Protein AF-A0A956J1T6-F1 (afdb_monomer_lite)

Radius of gyration: 15.32 Å; chains: 1; bounding box: 33×24×40 Å

Sequence (86 aa):
FATAKSGQRAMAESLARELWPAGIHVAYVVLDAVVDALLMRALFACRPAAAFARPDDIAITVAHLASQPRTAWTFEVDLRPHVEKW

Structure (mmCIF, N/CA/C/O backbone):
data_AF-A0A956J1T6-F1
#
_entry.id   AF-A0A956J1T6-F1
#
loop_
_atom_site.group_PDB
_atom_site.id
_atom_site.type_symbol
_atom_site.label_atom_id
_atom_site.label_alt_id
_atom_site.label_comp_id
_atom_site.label_asym_id
_atom_site.label_entity_id
_atom_site.label_seq_id
_atom_site.pdbx_PDB_ins_code
_atom_site.Cartn_x
_atom_site.Cartn_y
_atom_site.Cartn_z
_atom_site.occupancy
_atom_site.B_iso_or_equiv
_atom_site.auth_seq_id
_atom_site.auth_comp_id
_atom_site.auth_asym_id
_atom_site.auth_atom_id
_atom_site.pdbx_PDB_model_num
ATOM 1 N N . PHE A 1 1 ? 10.507 14.264 -2.792 1.00 77.81 1 PHE A N 1
ATOM 2 C CA . PHE A 1 1 ? 9.757 12.990 -2.836 1.00 77.81 1 PHE A CA 1
ATOM 3 C C . PHE A 1 1 ? 9.601 12.385 -1.441 1.00 77.81 1 PHE A C 1
ATOM 5 O O . PHE A 1 1 ? 8.472 12.292 -0.979 1.00 77.81 1 PHE A O 1
ATOM 12 N N . ALA A 1 2 ? 10.701 12.080 -0.738 1.00 86.56 2 ALA A N 1
ATOM 13 C CA . ALA A 1 2 ? 10.676 11.449 0.588 1.00 86.56 2 ALA A CA 1
ATOM 14 C C . ALA A 1 2 ? 9.790 12.169 1.625 1.00 86.56 2 ALA A C 1
ATOM 16 O O . ALA A 1 2 ? 8.866 11.558 2.142 1.00 86.56 2 ALA A O 1
ATOM 17 N N . THR A 1 3 ? 9.968 13.478 1.854 1.00 91.50 3 THR A N 1
ATOM 18 C CA . THR A 1 3 ? 9.175 14.236 2.848 1.00 91.50 3 THR A CA 1
ATOM 19 C C . THR A 1 3 ? 7.667 14.171 2.598 1.00 91.50 3 THR A C 1
ATOM 21 O O . THR A 1 3 ? 6.891 13.999 3.533 1.00 91.50 3 THR A O 1
ATOM 24 N N . ALA A 1 4 ? 7.242 14.261 1.334 1.00 91.62 4 ALA A N 1
ATOM 25 C CA . ALA A 1 4 ? 5.829 14.159 0.977 1.00 91.62 4 ALA A CA 1
ATOM 26 C C . ALA A 1 4 ? 5.274 12.753 1.269 1.00 91.62 4 ALA A C 1
ATOM 28 O O . ALA A 1 4 ? 4.176 12.627 1.804 1.00 91.62 4 ALA A O 1
ATOM 29 N N . LYS A 1 5 ? 6.050 11.699 0.980 1.00 91.44 5 LYS A N 1
ATOM 30 C CA . LYS A 1 5 ? 5.689 10.308 1.297 1.00 91.44 5 LYS A CA 1
ATOM 31 C C . LYS A 1 5 ? 5.651 10.041 2.802 1.00 91.44 5 LYS A C 1
ATOM 33 O O . LYS A 1 5 ? 4.710 9.414 3.279 1.00 91.44 5 LYS A O 1
ATOM 38 N N . SER A 1 6 ? 6.597 10.587 3.563 1.00 92.56 6 SER A N 1
ATOM 39 C CA . SER A 1 6 ? 6.567 10.544 5.029 1.00 92.56 6 SER A CA 1
ATOM 40 C C . SER A 1 6 ? 5.323 11.240 5.591 1.00 92.56 6 SER A C 1
ATOM 42 O O . SER A 1 6 ? 4.695 10.715 6.505 1.00 92.56 6 SER A O 1
ATOM 44 N N . GLY A 1 7 ? 4.923 12.378 5.014 1.00 96.25 7 GLY A N 1
ATOM 45 C CA . GLY A 1 7 ? 3.695 13.083 5.391 1.00 96.25 7 GLY A CA 1
ATOM 46 C C . GLY A 1 7 ? 2.424 12.275 5.110 1.00 96.25 7 GLY A C 1
ATOM 47 O O . GLY A 1 7 ? 1.551 12.199 5.970 1.00 96.25 7 GLY A O 1
ATOM 48 N N . GLN A 1 8 ? 2.340 11.610 3.950 1.00 96.19 8 GLN A N 1
ATOM 49 C CA . GLN A 1 8 ? 1.228 10.706 3.618 1.00 96.19 8 GLN A CA 1
ATOM 50 C C . GLN A 1 8 ? 1.107 9.563 4.630 1.00 96.19 8 GLN A C 1
ATOM 52 O O . GLN A 1 8 ? 0.012 9.293 5.122 1.00 96.19 8 GLN A O 1
ATOM 57 N N . ARG A 1 9 ? 2.235 8.938 4.986 1.00 96.56 9 ARG A N 1
ATOM 58 C CA . ARG A 1 9 ? 2.273 7.884 6.004 1.00 96.56 9 ARG A CA 1
ATOM 59 C C . ARG A 1 9 ? 1.808 8.396 7.369 1.00 96.56 9 ARG A C 1
ATOM 61 O O . ARG A 1 9 ? 0.979 7.756 8.004 1.00 96.56 9 ARG A O 1
ATOM 68 N N . ALA A 1 10 ? 2.307 9.554 7.806 1.00 97.50 10 ALA A N 1
ATOM 69 C CA . ALA A 1 10 ? 1.920 10.154 9.084 1.00 97.50 10 ALA A CA 1
ATOM 70 C C . ALA A 1 10 ? 0.418 10.490 9.136 1.00 97.50 10 ALA A C 1
ATOM 72 O O . ALA A 1 10 ? -0.243 10.223 10.138 1.00 97.50 10 ALA A O 1
ATOM 73 N N . MET A 1 11 ? -0.141 11.016 8.041 1.00 97.44 11 MET A N 1
ATOM 74 C CA . MET A 1 11 ? -1.580 11.257 7.914 1.00 97.44 11 MET A CA 1
ATOM 75 C C . MET A 1 11 ? -2.380 9.950 7.990 1.00 97.44 11 MET A C 1
ATOM 77 O O . MET A 1 11 ? -3.356 9.880 8.734 1.00 97.44 11 MET A O 1
ATOM 81 N N . ALA A 1 12 ? -1.960 8.907 7.267 1.00 97.94 12 ALA A N 1
ATOM 82 C CA . ALA A 1 12 ? -2.612 7.598 7.312 1.00 97.94 12 ALA A CA 1
ATOM 83 C C . ALA A 1 12 ? -2.571 6.985 8.722 1.00 97.94 12 ALA A C 1
ATOM 85 O O . ALA A 1 12 ? -3.562 6.416 9.171 1.00 97.94 12 ALA A O 1
ATOM 86 N N . GLU A 1 13 ? -1.461 7.150 9.446 1.00 97.88 13 GLU A N 1
ATOM 87 C CA . GLU A 1 13 ? -1.324 6.687 10.831 1.00 97.88 13 GLU A CA 1
ATOM 88 C C . GLU A 1 13 ? -2.269 7.434 11.784 1.00 97.88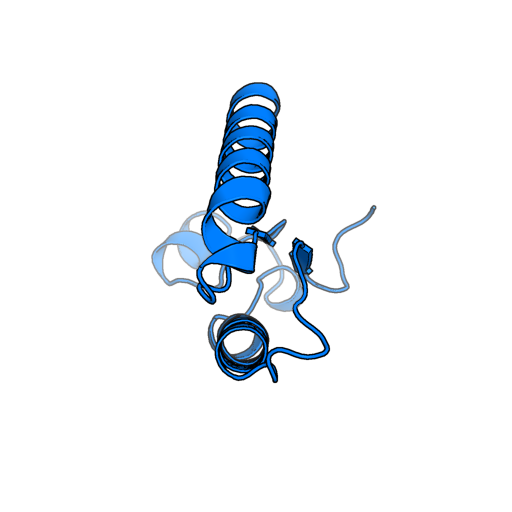 13 GLU A C 1
ATOM 90 O O . GLU A 1 13 ? -2.913 6.810 12.629 1.00 97.88 13 GLU A O 1
ATOM 95 N N . SER A 1 14 ? -2.408 8.755 11.624 1.00 98.25 14 SER A N 1
ATOM 96 C CA . SER A 1 14 ? -3.381 9.547 12.386 1.00 98.25 14 SER A CA 1
ATOM 97 C C . SER A 1 14 ? -4.811 9.064 12.135 1.00 98.25 14 SER A C 1
ATOM 99 O O . SER A 1 14 ? -5.558 8.842 13.085 1.00 98.25 14 SER A O 1
ATOM 101 N N . LEU A 1 15 ? -5.173 8.837 10.868 1.00 98.25 15 LEU A N 1
ATOM 102 C CA . LEU A 1 15 ? -6.490 8.319 10.493 1.00 98.25 15 LEU A CA 1
ATOM 103 C C . LEU A 1 15 ? -6.733 6.918 11.060 1.00 98.25 15 LEU A C 1
ATOM 105 O O . LEU A 1 15 ? -7.816 6.649 11.563 1.00 98.25 15 LEU A O 1
ATOM 109 N N . ALA A 1 16 ? -5.738 6.030 11.025 1.00 97.88 16 ALA A N 1
ATOM 110 C CA . ALA A 1 16 ? -5.855 4.692 11.597 1.00 97.88 16 ALA A CA 1
ATOM 111 C C . ALA A 1 16 ? -6.162 4.741 13.102 1.00 97.88 16 ALA A C 1
ATOM 113 O O . ALA A 1 16 ? -7.075 4.062 13.566 1.00 97.88 16 ALA A O 1
ATOM 114 N N . ARG A 1 17 ? -5.459 5.591 13.861 1.00 97.38 17 ARG A N 1
ATOM 115 C CA . ARG A 1 17 ? -5.673 5.744 15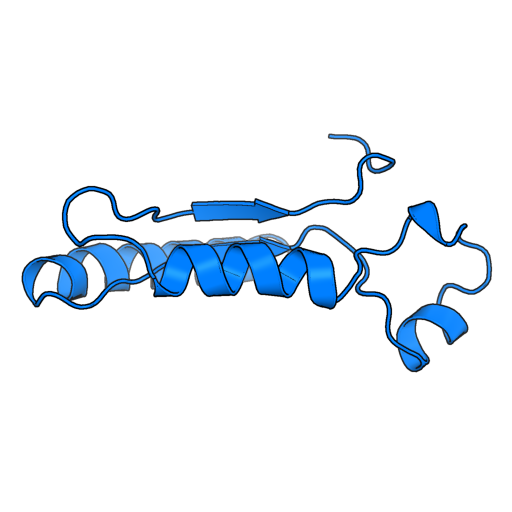.312 1.00 97.38 17 ARG A CA 1
ATOM 116 C C . ARG A 1 17 ? -7.085 6.219 15.659 1.00 97.38 17 ARG A C 1
ATOM 118 O O . ARG A 1 17 ? -7.620 5.803 16.682 1.00 97.38 17 ARG A O 1
ATOM 125 N N . GLU A 1 18 ? -7.677 7.065 14.822 1.00 98.25 18 GLU A N 1
ATOM 126 C CA . GLU A 1 18 ? -9.026 7.602 15.029 1.00 98.25 18 GLU A CA 1
ATOM 127 C C . GLU A 1 18 ? -10.129 6.658 14.521 1.00 98.25 18 GLU A C 1
ATOM 129 O O . GLU A 1 18 ? -11.143 6.456 15.187 1.00 98.25 18 GLU A O 1
ATOM 134 N N . LEU A 1 19 ? -9.927 6.045 13.354 1.00 97.94 19 LEU A N 1
ATOM 135 C CA . LEU A 1 19 ? -10.967 5.315 12.625 1.00 97.94 19 LEU A CA 1
ATOM 136 C C . LEU A 1 19 ? -11.005 3.816 12.939 1.00 97.94 19 LEU A C 1
ATOM 138 O O . LEU A 1 19 ? -12.069 3.199 12.828 1.00 97.94 19 LEU A O 1
ATOM 142 N N . TRP A 1 20 ? -9.894 3.213 13.373 1.00 97.00 20 TRP A N 1
ATOM 143 C CA . TRP A 1 20 ? -9.887 1.795 13.741 1.00 97.00 20 TRP A CA 1
ATOM 144 C C . TRP A 1 20 ? -10.838 1.481 14.912 1.00 97.00 20 TRP A C 1
ATOM 146 O O . TRP A 1 20 ? -11.593 0.514 14.787 1.00 97.00 20 TRP A O 1
ATOM 156 N N . PRO A 1 21 ? -10.907 2.286 16.000 1.00 96.69 21 PRO A N 1
ATOM 157 C CA . PRO A 1 21 ? -11.907 2.100 17.059 1.00 96.69 21 PRO A CA 1
ATOM 158 C C . PRO A 1 21 ? -13.357 2.245 16.575 1.00 96.69 21 PRO A C 1
ATOM 160 O O . PRO A 1 21 ? -14.244 1.572 17.093 1.00 96.69 21 PRO A O 1
ATOM 163 N N . ALA A 1 22 ? -13.596 3.071 15.550 1.00 97.25 22 ALA A N 1
ATOM 164 C CA . ALA A 1 22 ? -14.896 3.200 14.882 1.00 97.25 22 ALA A CA 1
ATOM 165 C C . ALA A 1 22 ? -15.196 2.031 13.924 1.00 97.25 22 ALA A C 1
ATOM 167 O O . ALA A 1 22 ? -16.245 1.982 13.281 1.00 97.25 22 ALA A O 1
ATOM 168 N N . GLY A 1 23 ? -14.279 1.071 13.817 1.00 96.50 23 GLY A N 1
ATOM 169 C CA . GLY A 1 23 ? -14.457 -0.106 12.999 1.00 96.50 23 GLY A CA 1
ATOM 170 C C . GLY A 1 23 ? -14.237 0.134 11.506 1.00 96.50 23 GLY A C 1
ATOM 171 O O . GLY A 1 23 ? -14.774 -0.640 10.709 1.00 96.50 23 GLY A O 1
ATOM 172 N N . ILE A 1 24 ? -13.429 1.127 11.136 1.00 97.44 24 ILE A N 1
ATOM 173 C CA . ILE A 1 24 ? -13.017 1.404 9.759 1.00 97.44 24 ILE A CA 1
ATOM 174 C C . ILE A 1 24 ? -11.533 1.046 9.611 1.00 97.44 24 ILE A C 1
ATOM 176 O O . ILE A 1 24 ? -10.681 1.585 10.316 1.00 97.44 24 ILE A O 1
ATOM 180 N N . HIS A 1 25 ? -11.221 0.139 8.683 1.00 97.94 25 HIS A N 1
ATOM 181 C CA . HIS A 1 25 ? -9.843 -0.264 8.404 1.00 97.94 25 HIS A CA 1
ATOM 182 C C . HIS A 1 25 ? -9.140 0.797 7.557 1.00 97.94 25 HIS A C 1
ATOM 184 O O . HIS A 1 25 ? -9.623 1.187 6.496 1.00 97.94 25 HIS A O 1
ATOM 190 N N . VAL A 1 26 ? -7.979 1.241 8.028 1.00 98.00 26 VAL A N 1
ATOM 191 C CA . VAL A 1 26 ? -7.062 2.117 7.289 1.00 98.00 26 VAL A CA 1
ATOM 192 C C . VAL A 1 26 ? -5.746 1.373 7.104 1.00 98.00 26 VAL A C 1
ATOM 194 O O . VAL A 1 26 ? -5.143 0.966 8.097 1.00 98.00 26 VAL A O 1
ATOM 197 N N . ALA A 1 27 ? -5.309 1.227 5.854 1.00 97.81 27 ALA A N 1
ATOM 198 C CA . ALA A 1 27 ? -4.041 0.611 5.481 1.00 97.81 27 ALA A CA 1
ATOM 199 C C . ALA A 1 27 ? -3.244 1.533 4.544 1.00 97.81 27 ALA A C 1
ATOM 201 O O . ALA A 1 27 ? -3.813 2.269 3.736 1.00 97.81 27 ALA A O 1
ATOM 202 N N . TYR A 1 28 ? -1.922 1.473 4.644 1.00 97.56 28 TYR A N 1
ATOM 203 C CA . TYR A 1 28 ? -0.962 2.234 3.862 1.00 97.56 28 TYR A CA 1
ATOM 204 C C . TYR A 1 28 ? -0.127 1.276 3.008 1.00 97.56 28 TYR A C 1
ATOM 206 O O . TYR A 1 28 ? 0.613 0.438 3.519 1.00 97.56 28 TYR A O 1
ATOM 214 N N . VAL A 1 29 ? -0.267 1.387 1.688 1.00 96.94 29 VAL A N 1
ATOM 215 C CA . VAL A 1 29 ? 0.452 0.544 0.725 1.00 96.94 29 VAL A CA 1
ATOM 216 C C . VAL A 1 29 ? 1.637 1.331 0.181 1.00 96.94 29 VAL A C 1
ATOM 218 O O . VAL A 1 29 ? 1.467 2.294 -0.572 1.00 96.94 29 VAL A O 1
ATOM 221 N N . VAL A 1 30 ? 2.843 0.920 0.559 1.00 95.06 30 VAL A N 1
ATOM 222 C CA . VAL A 1 30 ? 4.087 1.431 -0.013 1.00 95.06 30 VAL A CA 1
ATOM 223 C C . VAL A 1 30 ? 4.354 0.656 -1.290 1.00 95.06 30 VAL A C 1
ATOM 225 O O . VAL A 1 30 ? 4.651 -0.532 -1.253 1.00 95.06 30 VAL A O 1
ATOM 228 N N . LEU A 1 31 ? 4.224 1.328 -2.430 1.00 92.94 31 LEU A N 1
ATOM 229 C CA . LEU A 1 31 ? 4.570 0.757 -3.724 1.00 92.94 31 LEU A CA 1
ATOM 230 C C . LEU A 1 31 ? 5.894 1.353 -4.192 1.00 92.94 31 LEU A C 1
ATOM 232 O O . LEU A 1 31 ? 5.920 2.453 -4.750 1.00 92.94 31 LEU A O 1
ATOM 236 N N . ASP A 1 32 ? 6.978 0.627 -3.938 1.00 90.81 32 ASP A N 1
ATOM 237 C CA . ASP A 1 32 ? 8.328 0.981 -4.370 1.00 90.81 32 ASP A CA 1
ATOM 238 C C . ASP A 1 32 ? 8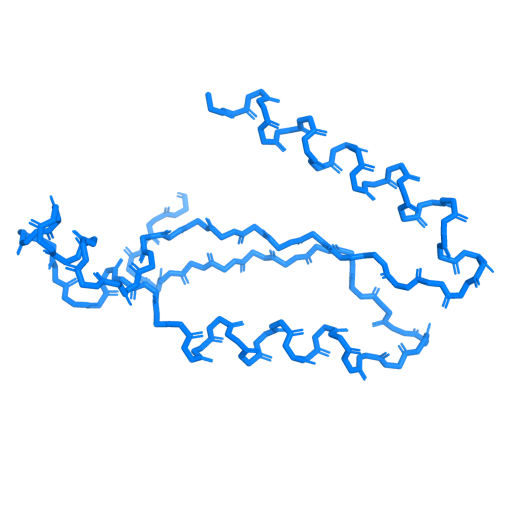.662 0.241 -5.668 1.00 90.81 32 ASP A C 1
ATOM 240 O O . ASP A 1 32 ? 9.444 -0.707 -5.726 1.00 90.81 32 ASP A O 1
ATOM 244 N N . ALA A 1 33 ? 7.928 0.606 -6.718 1.00 88.19 33 ALA A N 1
ATOM 245 C CA . ALA A 1 33 ? 7.997 -0.060 -8.004 1.00 88.19 33 ALA A CA 1
ATOM 246 C C . ALA A 1 33 ? 7.506 0.842 -9.132 1.00 88.19 33 ALA A C 1
ATOM 248 O O . ALA A 1 33 ? 6.606 1.666 -8.951 1.00 88.19 33 ALA A O 1
ATOM 249 N N . VAL A 1 34 ? 8.009 0.599 -10.341 1.00 90.00 34 VAL A N 1
ATOM 250 C CA . VAL A 1 34 ? 7.343 1.084 -11.552 1.00 90.00 34 VAL A CA 1
ATOM 251 C C . VAL A 1 34 ? 6.234 0.098 -11.907 1.00 90.00 34 VAL A C 1
ATOM 253 O O . VAL A 1 34 ? 6.501 -1.074 -12.169 1.00 90.00 34 VAL A O 1
ATOM 256 N N . VAL A 1 35 ? 4.986 0.565 -11.916 1.00 92.12 35 VAL A N 1
ATOM 257 C CA . VAL A 1 35 ? 3.841 -0.262 -12.313 1.00 92.12 35 VAL A CA 1
ATOM 258 C C . VAL A 1 35 ? 3.881 -0.521 -13.809 1.00 92.12 35 VAL A C 1
ATOM 260 O O . VAL A 1 35 ? 4.132 0.381 -14.613 1.00 92.12 35 VAL A O 1
ATOM 263 N N . ASP A 1 36 ? 3.595 -1.762 -14.172 1.00 90.81 36 ASP A N 1
ATOM 264 C CA . ASP A 1 36 ? 3.489 -2.205 -15.546 1.00 90.81 36 ASP A CA 1
ATOM 265 C C . ASP A 1 36 ? 2.249 -1.604 -16.236 1.00 90.81 36 ASP A C 1
ATOM 267 O O . ASP A 1 36 ? 1.150 -2.155 -16.215 1.00 90.81 36 ASP A O 1
ATOM 271 N N . ALA A 1 37 ? 2.437 -0.425 -16.826 1.00 89.12 37 ALA A N 1
ATOM 272 C CA . ALA A 1 37 ? 1.439 0.311 -17.594 1.00 89.12 37 ALA A CA 1
ATOM 273 C C . ALA A 1 37 ? 2.016 0.714 -18.956 1.00 89.12 37 ALA A C 1
ATOM 275 O O . ALA A 1 37 ? 3.216 0.961 -19.076 1.00 89.12 37 ALA A O 1
ATOM 276 N N . LEU A 1 38 ? 1.160 0.855 -19.976 1.00 86.38 38 LEU A N 1
ATOM 277 C CA . LEU A 1 38 ? 1.578 1.153 -21.355 1.00 86.38 38 LEU A CA 1
ATOM 278 C C . LEU A 1 38 ? 2.509 2.377 -21.445 1.00 86.38 38 LEU A C 1
ATOM 280 O O . LEU A 1 38 ? 3.563 2.315 -22.074 1.00 86.38 38 LEU A O 1
ATOM 284 N N . LEU A 1 39 ? 2.154 3.466 -20.754 1.00 87.88 39 LEU A N 1
ATOM 285 C CA . LEU A 1 39 ? 2.977 4.675 -20.685 1.00 87.88 39 LEU A CA 1
ATOM 286 C C . LEU A 1 39 ? 4.316 4.424 -19.975 1.00 87.88 39 LEU A C 1
ATOM 288 O O . LEU A 1 39 ? 5.352 4.895 -20.433 1.00 87.88 39 LEU A O 1
ATOM 292 N N . MET A 1 40 ? 4.312 3.668 -18.875 1.00 87.75 40 MET A N 1
ATOM 293 C CA . MET A 1 40 ? 5.526 3.384 -18.105 1.00 87.75 40 MET A CA 1
ATOM 294 C C . MET A 1 40 ? 6.484 2.474 -18.874 1.00 87.75 40 MET A C 1
ATOM 296 O O . MET A 1 40 ? 7.687 2.713 -18.857 1.00 87.75 40 MET A O 1
ATOM 300 N N . ARG A 1 41 ? 5.971 1.491 -19.624 1.00 85.81 41 ARG A N 1
ATOM 301 C CA . ARG A 1 41 ? 6.787 0.673 -20.533 1.00 85.81 41 ARG A CA 1
ATOM 302 C C . ARG A 1 41 ? 7.475 1.518 -21.599 1.00 85.81 41 ARG A C 1
ATOM 304 O O . ARG A 1 41 ? 8.635 1.270 -21.900 1.00 85.81 41 ARG A O 1
ATOM 311 N N . ALA A 1 42 ? 6.782 2.517 -22.147 1.00 87.69 42 ALA A N 1
ATOM 312 C CA . ALA A 1 42 ? 7.366 3.429 -23.128 1.00 87.69 42 ALA A CA 1
ATOM 313 C C . ALA A 1 42 ? 8.440 4.336 -22.500 1.00 87.69 42 ALA A C 1
ATOM 315 O O . ALA A 1 42 ? 9.520 4.491 -23.063 1.00 87.69 42 ALA A O 1
ATOM 316 N N . LEU A 1 43 ? 8.172 4.892 -21.312 1.00 87.31 43 LEU A N 1
ATOM 317 C CA . LEU A 1 43 ? 9.111 5.758 -20.586 1.00 87.31 43 LEU A CA 1
ATOM 318 C C . LEU A 1 43 ? 10.350 5.008 -20.070 1.00 87.31 43 LEU A C 1
ATOM 320 O O . LEU A 1 43 ? 11.425 5.594 -19.971 1.00 87.31 43 LEU A O 1
ATOM 324 N N . PHE A 1 44 ? 10.214 3.717 -19.764 1.00 84.31 44 PHE A N 1
ATOM 325 C CA . PHE A 1 44 ? 11.272 2.869 -19.213 1.00 84.31 44 PHE A CA 1
ATOM 326 C C . PHE A 1 44 ? 11.612 1.686 -20.133 1.00 84.31 44 PHE A C 1
ATOM 328 O O . PHE A 1 44 ? 11.900 0.590 -19.654 1.00 84.31 44 PHE A O 1
ATOM 335 N N . ALA A 1 45 ? 11.625 1.905 -21.452 1.00 80.38 45 ALA A N 1
ATOM 336 C CA . ALA A 1 45 ? 11.809 0.854 -22.462 1.00 80.38 45 ALA A CA 1
ATOM 337 C C . ALA A 1 45 ? 13.113 0.040 -22.321 1.00 80.38 45 ALA A C 1
ATOM 339 O O . ALA A 1 45 ? 13.177 -1.104 -22.762 1.00 80.38 45 ALA A O 1
ATOM 340 N N . CYS A 1 46 ? 14.146 0.605 -21.685 1.00 83.25 46 CYS A N 1
ATOM 341 C CA . CYS A 1 46 ? 15.421 -0.076 -21.442 1.00 83.25 46 CYS A CA 1
ATOM 342 C C . CYS A 1 46 ? 15.410 -1.011 -20.217 1.00 83.25 46 CYS A C 1
ATOM 344 O O . CYS A 1 46 ? 16.392 -1.720 -19.995 1.00 83.25 46 CYS A O 1
ATOM 346 N N . ARG A 1 47 ? 14.356 -1.001 -19.385 1.00 83.75 47 ARG A N 1
ATOM 347 C CA . ARG A 1 47 ? 14.259 -1.885 -18.213 1.00 83.75 47 ARG A CA 1
ATOM 348 C C . ARG A 1 47 ? 13.687 -3.254 -18.609 1.00 83.75 47 ARG A C 1
ATOM 350 O O . ARG A 1 47 ? 12.753 -3.315 -19.409 1.00 83.75 47 ARG A O 1
ATOM 357 N N . PRO A 1 48 ? 14.196 -4.362 -18.039 1.00 85.88 48 PRO A N 1
ATOM 358 C CA . PRO A 1 48 ? 13.619 -5.680 -18.276 1.00 85.88 48 PRO A CA 1
ATOM 359 C C . PRO A 1 48 ? 12.200 -5.749 -17.702 1.00 85.88 48 PRO A C 1
ATOM 361 O O . PRO A 1 48 ? 11.908 -5.123 -16.686 1.00 85.88 48 PRO A O 1
ATOM 364 N N . ALA A 1 49 ? 11.333 -6.569 -18.301 1.00 82.94 49 ALA A N 1
ATOM 365 C CA . ALA A 1 49 ? 9.951 -6.740 -17.836 1.00 82.94 49 ALA A CA 1
ATOM 366 C C . ALA A 1 49 ? 9.859 -7.143 -16.349 1.00 82.94 49 ALA A C 1
ATOM 368 O O . ALA A 1 49 ? 8.951 -6.707 -15.652 1.00 82.94 49 ALA A O 1
ATOM 369 N N . ALA A 1 50 ? 10.836 -7.908 -15.846 1.00 85.56 50 ALA A N 1
ATOM 370 C CA . ALA A 1 50 ? 10.921 -8.317 -14.441 1.00 85.56 50 ALA A CA 1
ATOM 371 C C . ALA A 1 50 ? 11.130 -7.153 -13.447 1.00 85.56 50 ALA A C 1
ATOM 373 O O . ALA A 1 50 ? 10.930 -7.341 -12.251 1.00 85.56 50 ALA A O 1
ATOM 374 N N . ALA A 1 51 ? 11.528 -5.968 -13.924 1.00 86.81 51 ALA A N 1
ATOM 375 C CA . ALA A 1 51 ? 11.689 -4.764 -13.107 1.00 86.81 51 ALA A CA 1
ATOM 376 C C . ALA A 1 51 ? 10.392 -3.961 -12.930 1.00 86.81 51 ALA A C 1
ATOM 378 O O . ALA A 1 51 ? 10.396 -2.956 -12.221 1.00 86.81 51 ALA A O 1
ATOM 379 N N . PHE A 1 52 ? 9.295 -4.377 -13.565 1.00 90.12 52 PHE A N 1
ATOM 380 C CA . PHE A 1 52 ? 7.990 -3.747 -13.403 1.00 90.12 52 PHE A CA 1
ATOM 381 C C . PHE A 1 52 ? 7.113 -4.575 -12.464 1.00 90.12 52 PHE A C 1
ATOM 383 O O . PHE A 1 52 ? 7.085 -5.803 -12.542 1.00 90.12 52 PHE A O 1
ATOM 390 N N . ALA A 1 53 ? 6.365 -3.903 -11.591 1.00 92.75 53 ALA A N 1
ATOM 391 C CA . ALA A 1 53 ? 5.353 -4.558 -10.772 1.00 92.75 53 ALA A CA 1
ATOM 392 C C . ALA A 1 53 ? 4.067 -4.742 -11.583 1.00 92.75 53 ALA A C 1
ATOM 394 O O . ALA A 1 53 ? 3.532 -3.779 -12.142 1.00 92.75 53 ALA A O 1
ATOM 395 N N . ARG A 1 54 ? 3.559 -5.975 -11.641 1.00 93.25 54 ARG A N 1
ATOM 396 C CA . ARG A 1 54 ? 2.325 -6.284 -12.367 1.00 93.25 54 ARG A CA 1
ATOM 397 C C . ARG A 1 54 ? 1.108 -5.769 -11.583 1.00 93.25 54 ARG A C 1
ATOM 399 O O . ARG A 1 54 ? 0.997 -6.073 -10.395 1.00 93.25 54 ARG A O 1
ATOM 406 N N . PRO A 1 55 ? 0.174 -5.041 -12.224 1.00 93.81 55 PRO A N 1
ATOM 407 C CA . PRO A 1 55 ? -1.052 -4.567 -11.587 1.00 93.81 55 PRO A CA 1
ATOM 408 C C . PRO A 1 55 ? -1.862 -5.674 -10.912 1.00 93.81 55 PRO A C 1
ATOM 410 O O . PRO A 1 55 ? -2.358 -5.462 -9.810 1.00 93.81 55 PRO A O 1
ATOM 413 N N . ASP A 1 56 ? -1.951 -6.850 -11.539 1.00 95.56 56 ASP A N 1
ATOM 414 C CA . ASP A 1 56 ? -2.691 -7.995 -10.995 1.00 95.56 56 ASP A CA 1
ATOM 415 C C . ASP A 1 56 ? -2.101 -8.471 -9.659 1.00 95.56 56 ASP A C 1
ATOM 417 O O . ASP A 1 56 ? -2.836 -8.703 -8.701 1.00 95.56 56 ASP A O 1
ATOM 421 N N . ASP A 1 57 ? -0.770 -8.538 -9.563 1.00 95.31 57 ASP A N 1
ATOM 422 C CA . ASP A 1 57 ? -0.078 -8.975 -8.346 1.00 95.31 57 ASP A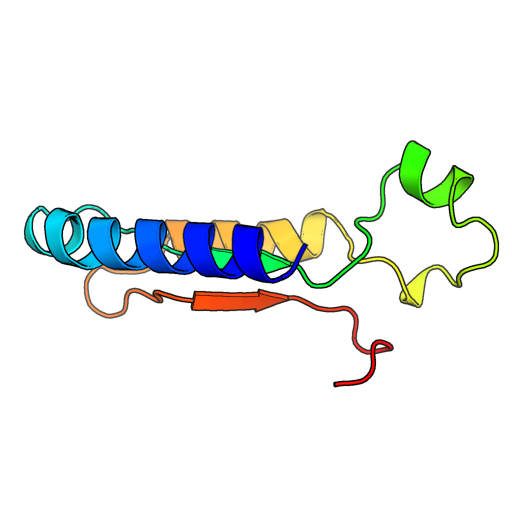 CA 1
ATOM 423 C C . ASP A 1 57 ? -0.267 -7.952 -7.210 1.00 95.31 57 ASP A C 1
ATOM 425 O O . ASP A 1 57 ? -0.528 -8.323 -6.066 1.00 95.31 57 ASP A O 1
ATOM 429 N N . ILE A 1 58 ? -0.225 -6.652 -7.531 1.00 95.75 58 ILE A N 1
ATOM 430 C CA . ILE A 1 58 ? -0.532 -5.569 -6.579 1.00 95.75 58 ILE A CA 1
ATOM 431 C C . ILE A 1 58 ? -1.994 -5.663 -6.113 1.00 95.75 58 ILE A C 1
ATOM 433 O O . ILE A 1 58 ? -2.286 -5.515 -4.922 1.00 95.75 58 ILE A O 1
ATOM 437 N N . ALA A 1 59 ? -2.921 -5.919 -7.040 1.00 96.75 59 ALA A N 1
ATOM 438 C CA . ALA A 1 59 ? -4.346 -6.011 -6.751 1.00 96.75 59 ALA A CA 1
ATOM 439 C C . ALA A 1 59 ? -4.666 -7.163 -5.791 1.00 96.75 59 ALA A C 1
ATOM 441 O O . ALA A 1 59 ? -5.522 -6.989 -4.927 1.00 96.75 59 ALA A O 1
ATOM 442 N N . ILE A 1 60 ? -3.952 -8.292 -5.871 1.00 97.69 60 ILE A N 1
ATOM 443 C CA . ILE A 1 60 ? -4.092 -9.402 -4.914 1.00 97.69 60 ILE A CA 1
ATOM 444 C C . ILE A 1 60 ? -3.810 -8.925 -3.486 1.00 97.69 60 ILE A C 1
ATOM 446 O O . ILE A 1 60 ? -4.600 -9.200 -2.581 1.00 97.69 60 ILE A O 1
ATOM 450 N N . THR A 1 61 ? -2.726 -8.175 -3.265 1.00 97.69 61 THR A N 1
ATOM 451 C CA . THR A 1 61 ? -2.405 -7.646 -1.931 1.00 97.69 61 THR A CA 1
ATOM 452 C C . THR A 1 61 ? -3.450 -6.643 -1.453 1.00 97.69 61 THR A C 1
ATOM 454 O O . THR A 1 61 ? -3.892 -6.720 -0.308 1.00 97.69 61 THR A O 1
ATOM 457 N N . VAL A 1 62 ? -3.886 -5.722 -2.314 1.00 97.31 62 VAL A N 1
ATOM 458 C CA . VAL A 1 62 ? -4.908 -4.725 -1.949 1.00 97.31 62 VAL A CA 1
ATOM 459 C C . VAL A 1 62 ? -6.249 -5.397 -1.636 1.00 97.31 62 VAL A C 1
ATOM 461 O O . VAL A 1 62 ? -6.895 -5.044 -0.650 1.00 97.31 62 VAL A O 1
ATOM 464 N N . ALA A 1 63 ? -6.645 -6.402 -2.420 1.00 97.94 63 ALA A N 1
ATOM 465 C CA . ALA A 1 63 ? -7.844 -7.195 -2.172 1.00 97.94 63 ALA A CA 1
ATOM 466 C C . ALA A 1 63 ? -7.741 -7.973 -0.853 1.00 97.94 63 ALA A C 1
ATOM 468 O O . ALA A 1 6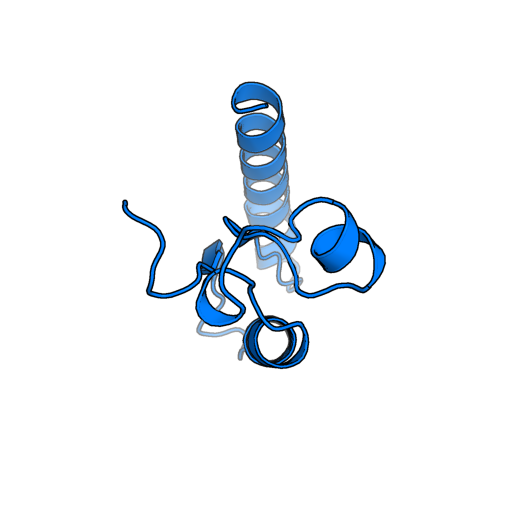3 ? -8.698 -7.992 -0.080 1.00 97.94 63 ALA A O 1
ATOM 469 N N . HIS A 1 64 ? -6.572 -8.551 -0.557 1.00 97.69 64 HIS A N 1
ATOM 470 C CA . HIS A 1 64 ? -6.323 -9.203 0.724 1.00 97.69 64 HIS A CA 1
ATOM 471 C C . HIS A 1 64 ? -6.529 -8.227 1.887 1.00 97.69 64 HIS A C 1
ATOM 473 O O . HIS A 1 64 ? -7.333 -8.526 2.768 1.00 97.69 64 HIS A O 1
ATOM 479 N N . LEU A 1 65 ? -5.887 -7.051 1.850 1.00 97.69 65 LEU A N 1
ATOM 480 C CA . LEU A 1 65 ? -6.021 -6.014 2.880 1.00 97.69 65 LEU A CA 1
ATOM 481 C C . LEU A 1 65 ? -7.481 -5.610 3.100 1.00 97.69 65 LEU A C 1
ATOM 483 O O . LEU A 1 65 ? -7.945 -5.605 4.235 1.00 97.69 65 LEU A O 1
ATOM 487 N N . ALA A 1 66 ? -8.223 -5.349 2.021 1.00 97.00 66 ALA A N 1
ATOM 488 C CA . ALA A 1 66 ? -9.635 -4.973 2.096 1.00 97.00 66 ALA A CA 1
ATOM 489 C C . ALA A 1 66 ? -10.539 -6.077 2.681 1.00 97.00 66 ALA A C 1
ATOM 491 O O . ALA A 1 66 ? -11.614 -5.782 3.200 1.00 97.00 66 ALA A O 1
ATOM 492 N N . SER A 1 67 ? -10.117 -7.341 2.596 1.00 96.94 67 SER A N 1
ATOM 493 C CA . SER A 1 67 ? -10.866 -8.504 3.090 1.00 96.94 67 SER A CA 1
ATOM 494 C C . SER A 1 67 ? -10.442 -8.986 4.484 1.00 96.94 67 SER A C 1
ATOM 496 O O . SER A 1 67 ? -10.986 -9.978 4.975 1.00 96.94 67 SER A O 1
ATOM 498 N N . GLN A 1 68 ? -9.477 -8.322 5.134 1.00 97.81 68 GLN A N 1
ATOM 499 C CA . GLN A 1 68 ? -8.945 -8.786 6.414 1.00 97.81 68 GLN A CA 1
ATOM 500 C C . GLN A 1 68 ? -10.014 -8.802 7.518 1.00 97.81 68 GLN A C 1
ATOM 502 O O . GLN A 1 68 ? -10.777 -7.840 7.677 1.00 97.81 68 GLN A O 1
ATOM 507 N N . PRO A 1 69 ? -10.051 -9.864 8.347 1.00 96.75 69 PRO A N 1
ATOM 508 C CA . PRO A 1 69 ? -10.906 -9.874 9.519 1.00 96.75 69 PRO A CA 1
ATOM 509 C C . PRO A 1 69 ? -10.476 -8.766 10.487 1.00 96.75 69 PRO A C 1
ATOM 511 O O . PRO A 1 69 ? -9.287 -8.495 10.663 1.00 96.75 69 PRO A O 1
ATOM 514 N N . ARG A 1 70 ? -11.453 -8.178 11.188 1.00 95.12 70 ARG A N 1
ATOM 515 C CA . ARG A 1 70 ? -11.246 -7.100 12.179 1.00 95.12 70 ARG A CA 1
ATOM 516 C C . ARG A 1 70 ? -10.236 -7.447 13.281 1.00 95.12 70 ARG A C 1
ATOM 518 O O . ARG A 1 70 ? -9.727 -6.559 13.948 1.00 95.12 70 ARG A O 1
ATOM 525 N N . THR A 1 71 ? -9.965 -8.733 13.489 1.00 96.38 71 THR A N 1
ATOM 526 C CA . THR A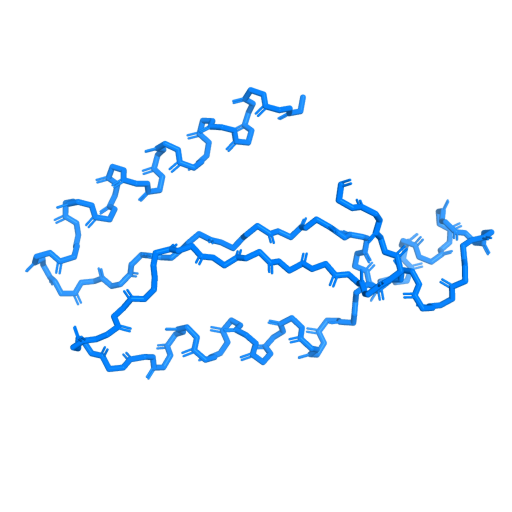 1 71 ? -9.037 -9.245 14.503 1.00 96.38 71 THR A CA 1
ATOM 527 C C . THR A 1 71 ? -7.563 -9.112 14.117 1.00 96.38 71 THR A C 1
ATOM 529 O O . THR A 1 71 ? -6.711 -9.317 14.975 1.00 96.38 71 THR A O 1
ATOM 532 N N . ALA A 1 72 ? -7.244 -8.830 12.849 1.00 96.06 72 ALA A N 1
ATOM 533 C CA . ALA A 1 72 ? -5.872 -8.853 12.340 1.00 96.06 72 ALA A CA 1
ATOM 534 C C . ALA A 1 72 ? -5.653 -7.841 11.201 1.00 96.06 72 ALA A C 1
ATOM 536 O O . ALA A 1 72 ? -5.185 -8.197 10.121 1.00 96.06 72 ALA A O 1
ATOM 537 N N . TRP A 1 73 ? -6.009 -6.577 11.430 1.00 97.69 73 TRP A N 1
ATOM 538 C CA . TRP A 1 73 ? -5.778 -5.514 10.454 1.00 97.69 73 TRP A CA 1
ATOM 539 C C . TRP A 1 73 ? -4.305 -5.139 10.325 1.00 97.69 73 TRP A C 1
ATOM 541 O O . TRP A 1 73 ? -3.632 -4.787 11.294 1.00 97.69 73 TRP A O 1
ATOM 551 N N . THR A 1 74 ? -3.822 -5.154 9.089 1.00 98.00 74 THR A N 1
ATOM 552 C CA . THR A 1 74 ? -2.509 -4.646 8.709 1.00 98.00 74 THR A CA 1
ATOM 553 C C . THR A 1 74 ? -2.583 -3.137 8.499 1.00 98.00 74 THR A C 1
ATOM 555 O O . THR A 1 74 ? -3.441 -2.650 7.763 1.00 98.00 74 THR A O 1
ATOM 558 N N . PHE A 1 75 ? -1.663 -2.397 9.122 1.00 97.94 75 PHE A N 1
ATOM 559 C CA . PHE A 1 75 ? -1.508 -0.964 8.870 1.00 97.94 75 PHE A CA 1
ATOM 560 C C . PHE A 1 75 ? -0.651 -0.680 7.635 1.00 97.94 75 PHE A C 1
ATOM 562 O O . PHE A 1 75 ? -0.995 0.207 6.869 1.00 97.94 75 PHE A O 1
ATOM 569 N N . GLU A 1 76 ? 0.447 -1.406 7.424 1.00 97.69 76 GLU A N 1
ATOM 570 C CA . GLU A 1 76 ? 1.416 -1.095 6.369 1.00 97.69 76 GLU A CA 1
ATOM 571 C C . GLU A 1 76 ? 1.858 -2.357 5.625 1.00 97.69 76 GLU A C 1
ATOM 573 O O . GLU A 1 76 ? 2.077 -3.402 6.239 1.00 97.69 76 GLU A O 1
ATOM 578 N N . VAL A 1 77 ? 1.995 -2.246 4.303 1.00 97.19 77 VAL A N 1
ATOM 579 C CA . VAL A 1 77 ? 2.615 -3.264 3.448 1.00 97.19 77 VAL A CA 1
ATOM 580 C C . VAL A 1 77 ? 3.546 -2.593 2.446 1.00 97.19 77 VAL A C 1
ATOM 582 O O . VAL A 1 77 ? 3.221 -1.531 1.911 1.00 97.19 77 VAL A O 1
ATOM 585 N N . ASP A 1 78 ? 4.686 -3.224 2.184 1.00 95.00 78 ASP A N 1
ATOM 586 C CA . ASP A 1 78 ? 5.672 -2.780 1.202 1.00 95.00 78 ASP A CA 1
ATOM 587 C C . ASP A 1 78 ? 5.695 -3.748 0.013 1.00 95.00 78 ASP A C 1
ATOM 589 O O . ASP A 1 78 ? 5.830 -4.962 0.184 1.00 95.00 78 ASP A O 1
ATOM 593 N N . LEU A 1 79 ? 5.500 -3.203 -1.187 1.00 94.31 79 LEU A N 1
ATOM 594 C CA . LEU A 1 79 ? 5.430 -3.926 -2.447 1.00 94.31 79 LEU A CA 1
ATOM 595 C C . LEU A 1 79 ? 6.538 -3.452 -3.382 1.00 94.31 79 LEU A C 1
ATOM 597 O O . LEU A 1 79 ? 6.603 -2.278 -3.750 1.00 94.31 79 LEU A O 1
ATOM 601 N N . ARG A 1 80 ? 7.353 -4.410 -3.826 1.00 92.38 80 ARG A N 1
ATOM 602 C CA . ARG A 1 80 ? 8.475 -4.199 -4.741 1.00 92.38 80 ARG A CA 1
ATOM 603 C C . ARG A 1 80 ? 8.708 -5.428 -5.624 1.00 92.38 80 ARG A C 1
ATOM 605 O O . ARG A 1 80 ? 8.450 -6.551 -5.181 1.00 92.38 80 ARG A O 1
ATOM 612 N N . PRO A 1 81 ? 9.212 -5.266 -6.857 1.00 91.75 81 PRO A N 1
ATOM 613 C CA . PRO A 1 81 ? 9.685 -6.382 -7.659 1.00 91.75 81 PRO A CA 1
ATOM 614 C C . PRO A 1 81 ? 10.915 -7.014 -7.000 1.00 91.75 81 PRO A C 1
ATOM 616 O O . PRO A 1 81 ? 11.767 -6.317 -6.458 1.00 91.75 81 PRO A O 1
ATOM 619 N N . HIS A 1 82 ? 11.058 -8.333 -7.116 1.00 89.12 82 HIS A N 1
ATOM 620 C CA . HIS A 1 82 ? 12.174 -9.088 -6.527 1.00 89.12 82 HIS A CA 1
ATOM 621 C C . HIS A 1 82 ? 13.575 -8.664 -7.013 1.00 89.12 82 HIS A C 1
ATOM 623 O O . HIS A 1 82 ? 14.573 -9.044 -6.406 1.00 89.12 82 HIS A O 1
ATOM 629 N N . VAL A 1 83 ? 13.660 -7.930 -8.127 1.00 88.06 83 VAL A N 1
ATOM 630 C CA . VAL A 1 83 ? 14.924 -7.443 -8.698 1.00 88.06 83 VAL A CA 1
ATOM 631 C C . VAL A 1 83 ? 15.396 -6.115 -8.099 1.00 88.06 83 VAL A C 1
ATOM 633 O O . VAL A 1 83 ? 16.557 -5.756 -8.299 1.00 88.06 83 VAL A O 1
ATOM 636 N N . GLU A 1 84 ? 14.527 -5.373 -7.405 1.00 80.50 84 GLU A N 1
ATOM 637 C CA . GLU A 1 84 ? 14.902 -4.107 -6.763 1.00 80.50 84 GLU A CA 1
ATOM 638 C C . GLU A 1 84 ? 15.751 -4.370 -5.510 1.00 80.50 84 GLU A C 1
ATOM 640 O O . GLU A 1 84 ? 15.492 -5.298 -4.738 1.00 80.50 84 GLU A O 1
ATOM 645 N N . LYS A 1 85 ? 16.794 -3.555 -5.313 1.00 78.06 85 LYS A N 1
ATOM 646 C CA . LYS A 1 85 ? 17.675 -3.647 -4.138 1.00 78.06 85 LYS A CA 1
ATOM 647 C C . LYS A 1 85 ? 17.101 -2.822 -2.989 1.00 78.06 85 LYS A C 1
ATOM 649 O O . LYS A 1 85 ? 16.573 -1.740 -3.222 1.00 78.06 85 LYS A O 1
ATOM 654 N N . TRP A 1 86 ? 17.232 -3.346 -1.772 1.00 73.25 86 TRP A N 1
ATOM 655 C CA . TRP A 1 86 ? 16.894 -2.635 -0.538 1.00 73.25 86 TRP A CA 1
ATOM 656 C C . TRP A 1 86 ? 17.966 -1.604 -0.171 1.00 73.25 86 TRP A C 1
ATOM 658 O O . TRP A 1 86 ? 19.165 -1.929 -0.343 1.00 73.25 86 TRP A O 1
#

Secondary structure (DSSP, 8-state):
-HHHHHHHHHHHHHHHHHHTTTT----EEEE-SEE--HHHHHHTTTS-GGGEEPHHHHHHHHHHHHT--TTS--SEEEE--TTS--

pLDDT: mean 92.83, std 5.77, range [73.25, 98.25]

Foldseek 3Di:
DVVVVVVVLVVLVVCCVVCLVVVDAGADEAEPAAAPDPVSCVVPVVDDPLRHDYPVVVVVVVVCQVPDDSVDHHHYDYDGRPPDDD